Protein AF-A0A818MBK1-F1 (afdb_monomer_lite)

Structure (mmCIF, N/CA/C/O backbone):
data_AF-A0A818MBK1-F1
#
_entry.id   AF-A0A818MBK1-F1
#
loop_
_atom_site.group_PDB
_atom_site.id
_atom_site.type_symbol
_atom_site.label_atom_id
_atom_site.label_alt_id
_atom_site.label_comp_id
_atom_site.label_asym_id
_atom_site.label_entity_id
_atom_site.label_seq_id
_atom_site.pdbx_PDB_ins_code
_atom_site.Cartn_x
_atom_site.Cartn_y
_atom_site.Cartn_z
_atom_site.occupancy
_atom_site.B_iso_or_equiv
_atom_site.auth_seq_id
_atom_site.auth_comp_id
_atom_site.auth_asym_id
_atom_site.auth_atom_id
_atom_site.pdbx_PDB_model_num
ATOM 1 N N . ILE A 1 1 ? 19.602 4.354 -19.825 1.00 41.28 1 ILE A N 1
ATOM 2 C CA . ILE A 1 1 ? 19.756 3.502 -18.618 1.00 41.28 1 ILE A CA 1
ATOM 3 C C . ILE A 1 1 ? 18.720 3.977 -17.610 1.00 41.28 1 ILE A C 1
ATOM 5 O O . ILE A 1 1 ? 19.033 4.747 -16.714 1.00 41.28 1 ILE A O 1
ATOM 9 N N . ASP A 1 2 ? 17.459 3.601 -17.838 1.00 37.75 2 ASP A N 1
ATOM 10 C CA . ASP A 1 2 ? 16.312 3.976 -17.000 1.00 37.75 2 ASP A CA 1
ATOM 11 C C . ASP A 1 2 ? 16.252 3.100 -15.745 1.00 37.75 2 ASP A C 1
ATOM 13 O O . ASP A 1 2 ? 15.321 2.332 -15.515 1.00 37.75 2 ASP A O 1
ATOM 17 N N . THR A 1 3 ? 17.290 3.195 -14.916 1.00 46.16 3 THR A N 1
ATOM 18 C CA . THR A 1 3 ? 17.410 2.431 -13.665 1.00 46.16 3 THR A CA 1
ATOM 19 C C . THR A 1 3 ? 16.446 2.936 -12.575 1.00 46.16 3 THR A C 1
ATOM 21 O O . THR A 1 3 ? 16.376 2.356 -11.498 1.00 46.16 3 THR A O 1
ATOM 24 N N . ALA A 1 4 ? 15.661 3.985 -12.844 1.00 46.78 4 ALA A N 1
ATOM 25 C CA . ALA A 1 4 ? 14.683 4.541 -11.906 1.00 46.78 4 ALA A CA 1
ATOM 26 C C . ALA A 1 4 ? 13.276 3.911 -12.008 1.00 46.78 4 ALA A C 1
ATOM 28 O O . ALA A 1 4 ? 12.477 4.087 -11.095 1.00 46.78 4 ALA A O 1
ATOM 29 N N . MET A 1 5 ? 12.955 3.161 -13.073 1.00 45.88 5 MET A N 1
ATOM 30 C CA . MET A 1 5 ? 11.576 2.690 -13.319 1.00 45.88 5 MET A CA 1
ATOM 31 C C . MET A 1 5 ? 11.232 1.298 -12.766 1.00 45.88 5 MET A C 1
ATOM 33 O O . MET A 1 5 ? 10.100 0.858 -12.934 1.00 45.88 5 MET A O 1
ATOM 37 N N . ASN A 1 6 ? 12.155 0.588 -12.105 1.00 47.81 6 ASN A N 1
ATOM 38 C CA . ASN A 1 6 ? 11.899 -0.807 -11.701 1.00 47.81 6 ASN A CA 1
ATOM 39 C C . ASN A 1 6 ? 12.121 -1.124 -10.212 1.00 47.81 6 ASN A C 1
ATOM 41 O O . ASN A 1 6 ? 12.035 -2.284 -9.818 1.00 47.81 6 ASN A O 1
ATOM 45 N N . ILE A 1 7 ? 12.407 -0.118 -9.379 1.00 49.69 7 ILE A N 1
ATOM 46 C CA . ILE A 1 7 ? 12.579 -0.303 -7.925 1.00 49.69 7 ILE A CA 1
ATOM 47 C C . ILE A 1 7 ? 11.272 0.024 -7.184 1.00 49.69 7 ILE A C 1
ATOM 49 O O . ILE A 1 7 ? 10.886 -0.695 -6.264 1.00 49.69 7 ILE A O 1
ATOM 53 N N . SER A 1 8 ? 10.532 1.033 -7.651 1.00 57.22 8 SER A N 1
ATOM 54 C CA . SER A 1 8 ? 9.317 1.550 -7.006 1.00 57.22 8 SER A CA 1
ATOM 55 C C . SER A 1 8 ? 8.217 0.497 -6.835 1.00 57.22 8 SER A C 1
ATOM 57 O O . SER A 1 8 ? 7.547 0.467 -5.807 1.00 57.22 8 SER A O 1
ATOM 59 N N . ASN A 1 9 ? 8.055 -0.390 -7.823 1.00 63.22 9 ASN A N 1
ATOM 60 C CA . ASN A 1 9 ? 6.966 -1.374 -7.858 1.00 63.22 9 ASN A CA 1
ATOM 61 C C . ASN A 1 9 ? 7.131 -2.465 -6.792 1.00 63.22 9 ASN A C 1
ATOM 63 O O . ASN A 1 9 ? 6.149 -2.916 -6.205 1.00 63.22 9 ASN A O 1
ATOM 67 N N . LEU A 1 10 ? 8.373 -2.880 -6.530 1.00 66.69 10 LEU A N 1
ATOM 68 C CA . LEU A 1 10 ? 8.661 -3.893 -5.517 1.00 66.69 10 LEU A CA 1
ATOM 69 C C . LEU A 1 10 ? 8.636 -3.283 -4.110 1.00 66.69 10 LEU A C 1
ATOM 71 O O . LEU A 1 10 ? 8.146 -3.912 -3.179 1.00 66.69 10 LEU A O 1
ATOM 75 N N . GLU A 1 11 ? 9.102 -2.040 -3.970 1.00 78.12 11 GLU A N 1
ATOM 76 C CA . GLU A 1 11 ? 9.156 -1.332 -2.689 1.00 78.12 11 GLU A CA 1
ATOM 77 C C . GLU A 1 11 ? 7.761 -1.175 -2.066 1.00 78.12 11 GLU A C 1
ATOM 79 O O . GLU A 1 11 ? 7.572 -1.529 -0.905 1.00 78.12 11 GLU A O 1
ATOM 84 N N . VAL A 1 12 ? 6.752 -0.748 -2.837 1.00 79.88 12 VAL A N 1
ATOM 85 C CA . VAL A 1 12 ? 5.377 -0.606 -2.317 1.00 79.88 12 VAL A CA 1
ATOM 86 C C . VAL A 1 12 ? 4.760 -1.939 -1.893 1.00 79.88 12 VAL A C 1
ATOM 88 O O . VAL A 1 12 ? 4.053 -1.992 -0.889 1.00 79.88 12 VAL A O 1
ATOM 91 N N . CYS A 1 13 ? 5.072 -3.031 -2.599 1.00 79.88 13 CYS A N 1
ATOM 92 C CA . CYS A 1 13 ? 4.621 -4.373 -2.229 1.00 79.88 13 CYS A CA 1
ATOM 93 C C . CYS A 1 13 ? 5.261 -4.833 -0.913 1.00 79.88 13 CYS A C 1
ATOM 95 O O . CYS A 1 13 ? 4.558 -5.341 -0.040 1.00 79.88 13 CYS A O 1
ATOM 97 N N . CYS A 1 14 ? 6.565 -4.592 -0.735 1.00 82.69 14 CYS A N 1
ATOM 98 C CA . CYS A 1 14 ? 7.263 -4.877 0.519 1.00 82.69 14 CYS A CA 1
ATOM 99 C C . CYS A 1 14 ? 6.691 -4.057 1.681 1.00 82.69 14 CYS A C 1
ATOM 101 O O . CYS A 1 14 ? 6.429 -4.618 2.737 1.00 82.69 14 CYS A O 1
ATOM 103 N N . LEU A 1 15 ? 6.420 -2.762 1.484 1.00 87.06 15 LEU A N 1
ATOM 104 C CA . LEU A 1 15 ? 5.810 -1.911 2.512 1.00 87.06 15 LEU A CA 1
ATOM 105 C C . LEU A 1 15 ? 4.409 -2.404 2.910 1.00 87.06 15 LEU A C 1
ATOM 107 O O . LEU A 1 15 ? 4.066 -2.403 4.092 1.00 87.06 15 LEU A O 1
ATOM 111 N N . ALA A 1 16 ? 3.607 -2.864 1.944 1.00 84.62 16 ALA A N 1
ATOM 112 C CA . ALA A 1 16 ? 2.294 -3.450 2.210 1.00 84.62 16 ALA A CA 1
ATOM 113 C C . ALA A 1 16 ? 2.387 -4.788 2.957 1.00 84.62 16 ALA A C 1
ATOM 115 O O . ALA A 1 16 ? 1.570 -5.072 3.840 1.00 84.62 16 ALA A O 1
ATOM 116 N N . TYR A 1 17 ? 3.393 -5.597 2.627 1.00 83.19 17 TYR A N 1
ATOM 117 C CA . TYR A 1 17 ? 3.655 -6.860 3.303 1.00 83.19 17 TYR A CA 1
ATOM 118 C C . TYR A 1 17 ? 4.138 -6.655 4.748 1.00 83.19 17 TYR A C 1
ATOM 120 O O . TYR A 1 17 ? 3.574 -7.237 5.673 1.00 83.19 17 TYR A O 1
ATOM 128 N N . ASP A 1 18 ? 5.089 -5.741 4.953 1.00 86.25 18 ASP A N 1
ATOM 129 C CA . ASP A 1 18 ? 5.635 -5.361 6.265 1.00 86.25 18 ASP A CA 1
ATOM 130 C C . ASP A 1 18 ? 4.678 -4.495 7.100 1.00 86.25 18 ASP A C 1
ATOM 132 O O . ASP A 1 18 ? 5.001 -4.111 8.225 1.00 86.25 18 ASP A O 1
ATOM 136 N N . LYS A 1 19 ? 3.485 -4.188 6.573 1.00 86.25 19 LYS A N 1
ATOM 137 C CA . LYS A 1 19 ? 2.458 -3.364 7.234 1.00 86.25 19 LYS A CA 1
ATOM 138 C C . LYS A 1 19 ? 2.945 -1.951 7.572 1.00 86.25 19 LYS A C 1
ATOM 140 O O . LYS A 1 19 ? 2.476 -1.329 8.523 1.00 86.25 19 LYS A O 1
ATOM 145 N N . GLN A 1 20 ? 3.868 -1.429 6.772 1.00 87.38 20 GLN A N 1
ATOM 146 C CA . GLN A 1 20 ? 4.450 -0.095 6.898 1.00 87.38 20 GLN A CA 1
ATOM 147 C C . GLN A 1 20 ? 3.471 0.961 6.360 1.00 87.38 20 GLN A C 1
ATOM 149 O O . GLN A 1 20 ? 3.712 1.574 5.320 1.00 87.38 20 GLN A O 1
ATOM 154 N N . PHE A 1 21 ? 2.344 1.155 7.053 1.00 86.38 21 PHE A N 1
ATOM 155 C CA . PHE A 1 21 ? 1.253 2.036 6.620 1.00 86.38 21 PHE A CA 1
ATOM 156 C C . PHE A 1 21 ? 1.722 3.468 6.339 1.00 86.38 21 PHE A C 1
ATOM 158 O O . PHE A 1 21 ? 1.418 4.002 5.278 1.00 86.38 21 PHE A O 1
ATOM 165 N N . ASP A 1 22 ? 2.506 4.068 7.238 1.00 89.75 22 ASP A N 1
ATOM 166 C CA . ASP A 1 22 ? 2.945 5.462 7.098 1.00 89.75 22 ASP A CA 1
ATOM 167 C C . ASP A 1 22 ? 3.843 5.674 5.874 1.00 89.75 22 ASP A C 1
ATOM 169 O O . ASP A 1 22 ? 3.642 6.609 5.097 1.00 89.75 22 ASP A O 1
ATOM 173 N N . GLN A 1 23 ? 4.811 4.776 5.661 1.00 87.69 23 GLN A N 1
ATOM 174 C CA . GLN A 1 23 ? 5.711 4.847 4.508 1.00 87.69 23 GLN A CA 1
ATOM 175 C C . GLN A 1 23 ? 4.971 4.562 3.202 1.00 87.69 23 GLN A C 1
ATOM 177 O O . GLN A 1 23 ? 5.171 5.263 2.211 1.00 87.69 23 GLN A O 1
ATOM 182 N N . LEU A 1 24 ? 4.090 3.558 3.207 1.00 86.62 24 LEU A N 1
ATOM 183 C CA . LEU A 1 24 ? 3.260 3.217 2.060 1.00 86.62 24 LEU A CA 1
ATOM 184 C C . LEU A 1 24 ? 2.367 4.398 1.671 1.00 86.62 24 LEU A C 1
ATOM 186 O O . LEU A 1 24 ? 2.325 4.779 0.506 1.00 86.62 24 LEU A O 1
ATOM 190 N N . LYS A 1 25 ? 1.704 5.009 2.654 1.00 86.88 25 LYS A N 1
ATOM 191 C CA . LYS A 1 25 ? 0.866 6.189 2.473 1.00 86.88 25 LYS A CA 1
ATOM 192 C C . LYS A 1 25 ? 1.658 7.344 1.869 1.00 86.88 25 LYS A C 1
ATOM 194 O O . LYS A 1 25 ? 1.252 7.860 0.836 1.00 86.88 25 LYS A O 1
ATOM 199 N N . ALA A 1 26 ? 2.808 7.695 2.443 1.00 88.50 26 ALA A N 1
ATOM 200 C CA . ALA A 1 26 ? 3.656 8.761 1.909 1.00 88.50 26 ALA A CA 1
ATOM 201 C C . ALA A 1 26 ? 4.089 8.482 0.458 1.00 88.50 26 ALA A C 1
ATOM 203 O O . ALA A 1 26 ? 4.122 9.389 -0.373 1.00 88.50 26 ALA A O 1
ATOM 204 N N . LYS A 1 27 ? 4.382 7.217 0.130 1.00 84.81 27 LYS A N 1
ATOM 205 C CA . LYS A 1 27 ? 4.753 6.801 -1.227 1.00 84.81 27 LYS A CA 1
ATOM 206 C C . LYS A 1 27 ? 3.581 6.902 -2.204 1.00 84.81 27 LYS A C 1
ATOM 208 O O . LYS A 1 27 ? 3.776 7.373 -3.317 1.00 84.81 27 LYS A O 1
ATOM 213 N N . ILE A 1 28 ? 2.382 6.497 -1.788 1.00 82.00 28 ILE A N 1
ATOM 214 C CA . ILE A 1 28 ? 1.154 6.590 -2.589 1.00 82.00 28 ILE A CA 1
ATOM 215 C C . ILE A 1 28 ? 0.744 8.048 -2.790 1.00 82.00 28 ILE A C 1
ATOM 217 O O . ILE A 1 28 ? 0.317 8.412 -3.878 1.00 82.00 28 ILE A O 1
ATOM 221 N N . GLU A 1 29 ? 0.892 8.896 -1.773 1.00 83.56 29 GLU A N 1
ATOM 222 C CA . GLU A 1 29 ? 0.635 10.334 -1.884 1.00 83.56 29 GLU A CA 1
ATOM 223 C C . GLU A 1 29 ? 1.632 11.015 -2.831 1.00 83.56 29 GLU A C 1
ATOM 225 O O . GLU A 1 29 ? 1.239 11.889 -3.605 1.00 83.56 29 GLU A O 1
ATOM 230 N N . ALA A 1 30 ? 2.899 10.588 -2.815 1.00 84.44 30 ALA A N 1
ATOM 231 C CA . ALA A 1 30 ? 3.925 11.074 -3.735 1.00 84.44 30 ALA A CA 1
ATOM 232 C C . ALA A 1 30 ? 3.726 10.566 -5.174 1.00 84.44 30 ALA A C 1
ATOM 234 O O . ALA A 1 30 ? 3.873 11.338 -6.121 1.00 84.44 30 ALA A O 1
ATOM 235 N N . ASP A 1 31 ? 3.387 9.286 -5.345 1.00 79.62 31 ASP A N 1
ATOM 236 C CA . ASP A 1 31 ? 3.104 8.670 -6.642 1.00 79.62 31 ASP A CA 1
ATOM 237 C C . ASP A 1 31 ? 1.866 7.757 -6.584 1.00 79.62 31 ASP A C 1
ATOM 239 O O . ASP A 1 31 ? 1.966 6.556 -6.339 1.00 79.62 31 ASP A O 1
ATOM 243 N N . PRO A 1 32 ? 0.681 8.288 -6.901 1.00 76.94 32 PRO A N 1
ATOM 244 C CA . PRO A 1 32 ? -0.567 7.530 -6.883 1.00 76.94 32 PRO A CA 1
ATOM 245 C C . PRO A 1 32 ? -0.642 6.424 -7.942 1.00 76.94 32 PRO A C 1
ATOM 247 O O . PRO A 1 32 ? -1.515 5.564 -7.854 1.00 76.94 32 PRO A O 1
ATOM 250 N N . GLN A 1 33 ? 0.239 6.407 -8.952 1.00 73.88 33 GLN A N 1
ATOM 251 C CA . GLN A 1 33 ? 0.248 5.333 -9.952 1.00 73.88 33 GLN A CA 1
ATOM 252 C C . GLN A 1 33 ? 0.856 4.039 -9.399 1.00 73.88 33 GLN A C 1
ATOM 254 O O . GLN A 1 33 ? 0.604 2.967 -9.956 1.00 73.88 33 GLN A O 1
ATOM 259 N N . CYS A 1 34 ? 1.581 4.097 -8.276 1.00 76.25 34 CYS A N 1
ATOM 260 C CA . CYS A 1 34 ? 2.203 2.917 -7.680 1.00 76.25 34 CYS A CA 1
ATOM 261 C C . CYS A 1 34 ? 1.179 1.865 -7.212 1.00 76.25 34 CYS A C 1
ATOM 263 O O . CYS A 1 34 ? 1.488 0.678 -7.197 1.00 76.25 34 CYS A O 1
ATOM 265 N N . VAL A 1 35 ? -0.074 2.250 -6.931 1.00 75.50 35 VAL A N 1
ATOM 266 C CA . VAL A 1 35 ? -1.136 1.298 -6.541 1.00 75.50 35 VAL A CA 1
ATOM 267 C C . VAL A 1 35 ? -1.571 0.372 -7.681 1.00 75.50 35 VAL A C 1
ATOM 269 O O . VAL A 1 35 ? -2.048 -0.736 -7.437 1.00 75.50 35 VAL A O 1
ATOM 272 N N . LYS A 1 36 ? -1.378 0.802 -8.935 1.00 72.69 36 LYS A N 1
ATOM 273 C CA . LYS A 1 36 ? -1.603 -0.012 -10.140 1.00 72.69 36 LYS A CA 1
ATOM 274 C C . LYS A 1 36 ? -0.382 -0.831 -10.532 1.00 72.69 36 LYS A C 1
ATOM 276 O O . LYS A 1 36 ? -0.485 -1.659 -11.441 1.00 72.69 36 LYS A O 1
ATOM 281 N N . ALA A 1 37 ? 0.770 -0.562 -9.921 1.00 73.69 37 ALA A N 1
ATOM 282 C CA . ALA A 1 37 ? 1.985 -1.273 -10.247 1.00 73.69 37 ALA A CA 1
ATOM 283 C C . ALA A 1 37 ? 1.768 -2.765 -10.009 1.00 73.69 37 ALA A C 1
ATOM 285 O O . ALA A 1 37 ? 1.245 -3.179 -8.972 1.00 73.69 37 ALA A O 1
ATOM 286 N N . LYS A 1 38 ? 2.161 -3.554 -11.002 1.00 73.94 38 LYS A N 1
ATOM 287 C CA . LYS A 1 38 ? 2.185 -5.005 -10.917 1.00 73.94 38 LYS A CA 1
ATOM 288 C C . LYS A 1 38 ? 3.624 -5.440 -10.679 1.00 73.94 38 LYS A C 1
ATOM 290 O O . LYS A 1 38 ? 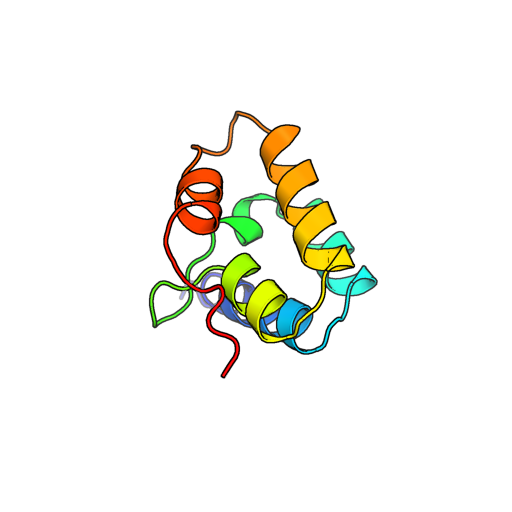4.547 -4.883 -11.279 1.00 73.94 38 LYS A O 1
ATOM 295 N N . ASP A 1 39 ? 3.812 -6.409 -9.799 1.00 74.44 39 ASP A N 1
ATOM 296 C CA . ASP A 1 39 ? 5.085 -7.092 -9.639 1.00 74.44 39 ASP A CA 1
ATOM 297 C C . ASP A 1 39 ? 5.340 -8.057 -10.814 1.00 74.44 39 ASP A C 1
ATOM 299 O O . ASP A 1 39 ? 4.616 -8.082 -11.814 1.00 74.44 39 ASP A O 1
ATOM 303 N N . ARG A 1 40 ? 6.397 -8.864 -10.693 1.00 73.94 40 ARG A N 1
ATOM 304 C CA . ARG A 1 40 ? 6.792 -9.848 -11.712 1.00 73.94 40 ARG A CA 1
ATOM 305 C C . ARG A 1 40 ? 5.759 -10.958 -11.928 1.00 73.94 40 ARG A C 1
ATOM 307 O O . ARG A 1 40 ? 5.706 -11.506 -13.024 1.00 73.94 40 ARG A O 1
ATOM 314 N N . ASP A 1 41 ? 4.942 -11.243 -10.922 1.00 71.88 41 ASP A N 1
ATOM 315 C CA . ASP A 1 41 ? 3.853 -12.220 -10.949 1.00 71.88 41 ASP A CA 1
ATOM 316 C C . ASP A 1 41 ? 2.522 -11.580 -11.387 1.00 71.88 41 ASP A C 1
ATOM 318 O O . ASP A 1 41 ? 1.474 -12.227 -11.369 1.00 71.88 41 ASP A O 1
ATOM 322 N N . GLY A 1 42 ? 2.530 -10.299 -11.772 1.00 73.50 42 GLY A N 1
ATOM 323 C CA . GLY A 1 42 ? 1.321 -9.568 -12.136 1.00 73.50 42 GLY A CA 1
ATOM 324 C C . GLY A 1 42 ? 0.493 -9.110 -10.931 1.00 73.50 42 GLY A C 1
ATOM 325 O O . GLY A 1 42 ? -0.634 -8.643 -11.120 1.00 73.50 42 GLY A O 1
ATOM 326 N N . ARG A 1 43 ? 1.022 -9.232 -9.706 1.00 75.44 43 ARG A N 1
ATOM 327 C CA . ARG A 1 43 ? 0.313 -8.904 -8.463 1.00 75.44 43 ARG A CA 1
ATOM 328 C C . ARG A 1 43 ? 0.489 -7.439 -8.111 1.00 75.44 43 ARG A C 1
ATOM 330 O O . ARG A 1 43 ? 1.569 -6.879 -8.238 1.00 75.44 43 ARG A O 1
ATOM 337 N N . THR A 1 44 ? -0.576 -6.817 -7.638 1.00 78.81 44 THR A N 1
ATOM 338 C CA . THR A 1 44 ? -0.564 -5.419 -7.187 1.00 78.81 44 THR A CA 1
ATOM 339 C C . THR A 1 44 ? -0.261 -5.305 -5.698 1.00 78.81 44 THR A C 1
ATOM 341 O O . THR A 1 44 ? -0.398 -6.274 -4.951 1.00 78.81 44 THR A O 1
ATOM 344 N N . VAL A 1 45 ? 0.061 -4.096 -5.232 1.00 81.69 45 VAL A N 1
ATOM 345 C CA . VAL A 1 45 ? 0.246 -3.801 -3.799 1.00 81.69 45 VAL A CA 1
ATOM 346 C C . VAL A 1 45 ? -0.946 -4.243 -2.937 1.00 81.69 45 VAL A C 1
ATOM 348 O O . VAL A 1 45 ? -0.768 -4.684 -1.803 1.00 81.69 45 VAL A O 1
ATOM 351 N N . LEU A 1 46 ? -2.160 -4.213 -3.499 1.00 79.12 46 LEU A N 1
ATOM 352 C CA . LEU A 1 46 ? -3.370 -4.683 -2.828 1.00 79.12 46 LEU A CA 1
ATOM 353 C C . LEU A 1 46 ? -3.335 -6.195 -2.549 1.00 79.12 46 LEU A C 1
ATOM 355 O O . LEU A 1 46 ? -3.762 -6.617 -1.479 1.00 79.12 46 LEU A O 1
ATOM 359 N N . HIS A 1 47 ? -2.777 -7.009 -3.455 1.00 77.75 47 HIS A N 1
ATOM 360 C CA . HIS A 1 47 ? -2.615 -8.450 -3.218 1.00 77.75 47 HIS A CA 1
ATOM 361 C C . HIS A 1 47 ? -1.708 -8.710 -2.014 1.00 77.75 47 HIS A C 1
ATOM 363 O O . HIS A 1 47 ? -2.033 -9.526 -1.153 1.00 77.75 47 HIS A O 1
ATOM 369 N N . TRP A 1 48 ? -0.590 -7.987 -1.935 1.00 82.75 48 TRP A N 1
ATOM 370 C CA . TRP A 1 48 ? 0.364 -8.107 -0.837 1.00 82.75 48 TRP A CA 1
ATOM 371 C C . TRP A 1 48 ? -0.223 -7.615 0.491 1.00 82.75 48 TRP A C 1
ATOM 373 O O . TRP A 1 48 ? -0.054 -8.282 1.509 1.00 82.75 48 TRP A O 1
ATOM 383 N N . ALA A 1 49 ? -0.985 -6.516 0.478 1.00 83.06 49 ALA A N 1
ATOM 384 C CA . ALA A 1 49 ? -1.693 -6.007 1.654 1.00 83.06 49 ALA A CA 1
ATOM 385 C C . ALA A 1 49 ? -2.755 -6.992 2.180 1.00 83.06 49 ALA A C 1
ATOM 387 O O . ALA A 1 49 ? -2.871 -7.205 3.389 1.00 83.06 49 ALA A O 1
ATOM 388 N N . CYS A 1 50 ? -3.512 -7.630 1.280 1.00 80.25 50 CYS A N 1
ATOM 389 C CA . CYS A 1 50 ? -4.457 -8.686 1.642 1.00 80.25 50 CYS A CA 1
ATOM 390 C C . CYS A 1 50 ? -3.727 -9.910 2.208 1.00 80.25 50 CYS A C 1
ATOM 392 O O . CYS A 1 50 ? -4.129 -10.433 3.246 1.00 80.25 50 CYS A O 1
ATOM 394 N N . SER A 1 51 ? -2.623 -10.322 1.574 1.00 79.44 51 SER A N 1
ATOM 395 C CA . SER A 1 51 ? -1.816 -11.466 2.011 1.00 79.44 51 SER A CA 1
ATOM 396 C C . SER A 1 51 ? -1.154 -11.244 3.371 1.00 79.44 51 SER A C 1
ATOM 398 O O . SER A 1 51 ? -1.002 -12.198 4.128 1.00 79.44 51 SER A O 1
ATOM 400 N N . SER A 1 52 ? -0.767 -10.011 3.709 1.00 82.38 52 SER A N 1
ATOM 401 C CA . SER A 1 52 ? -0.220 -9.689 5.031 1.00 82.38 52 SER A CA 1
ATOM 402 C C . SER A 1 52 ? -1.303 -9.555 6.107 1.00 82.38 52 SER A C 1
ATOM 404 O O . SER A 1 52 ? -1.000 -9.508 7.305 1.00 82.38 52 SER A O 1
ATOM 406 N N . GLY A 1 53 ? -2.579 -9.496 5.712 1.00 80.38 53 GLY A N 1
ATOM 407 C CA . GLY A 1 53 ? -3.702 -9.22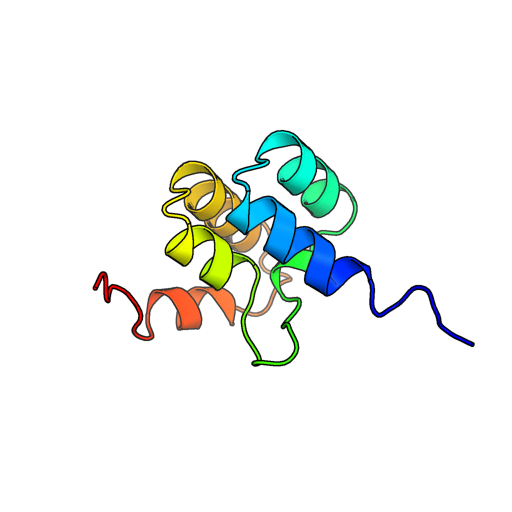5 6.605 1.00 80.38 53 GLY A CA 1
ATOM 408 C C . GLY A 1 53 ? -3.736 -7.775 7.100 1.00 80.38 53 GLY A C 1
ATOM 409 O O . GLY A 1 53 ? -4.287 -7.504 8.169 1.00 80.38 53 GLY A O 1
ATOM 410 N N . ALA A 1 54 ? -3.125 -6.840 6.368 1.00 81.94 54 ALA A N 1
ATOM 411 C CA . ALA A 1 54 ? -3.095 -5.420 6.708 1.00 81.94 54 ALA A CA 1
ATOM 412 C C . ALA A 1 54 ? -4.388 -4.715 6.269 1.00 81.94 54 ALA A C 1
ATOM 414 O O . ALA A 1 54 ? -4.417 -3.985 5.278 1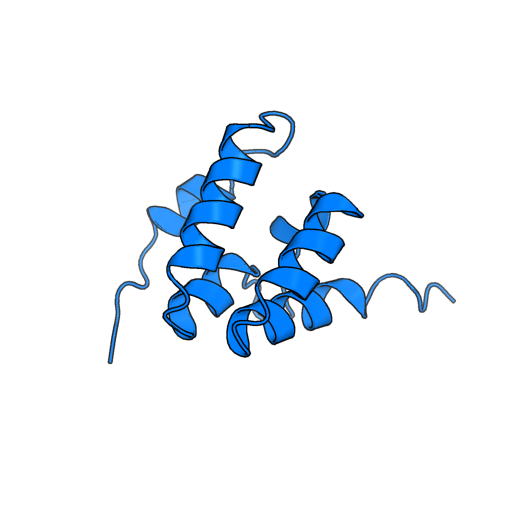.00 81.94 54 ALA A O 1
ATOM 415 N N . LYS A 1 55 ? -5.474 -4.929 7.022 1.00 83.25 55 LYS A N 1
ATOM 416 C CA . LYS A 1 55 ? -6.803 -4.364 6.718 1.00 83.25 55 LYS A CA 1
ATOM 417 C C . LYS A 1 55 ? -6.795 -2.839 6.566 1.00 83.25 55 LYS A C 1
ATOM 419 O O . LYS A 1 55 ? -7.458 -2.331 5.670 1.00 83.25 55 LYS A O 1
ATOM 424 N N . ASP A 1 56 ? -6.011 -2.132 7.378 1.00 86.88 56 ASP A N 1
ATOM 425 C CA . ASP A 1 56 ? -5.918 -0.666 7.328 1.00 86.88 56 ASP A CA 1
ATOM 426 C C . ASP A 1 56 ? -5.315 -0.174 6.004 1.00 86.88 56 ASP A C 1
ATOM 428 O O . ASP A 1 56 ? -5.814 0.770 5.392 1.00 86.88 56 ASP A O 1
ATOM 432 N N . ILE A 1 57 ? -4.284 -0.871 5.512 1.00 85.56 57 ILE A N 1
ATOM 433 C CA . ILE A 1 57 ? -3.671 -0.600 4.207 1.00 85.56 57 ILE A CA 1
ATOM 434 C C . ILE A 1 57 ? -4.665 -0.895 3.082 1.00 85.56 57 ILE A C 1
ATOM 436 O O . ILE A 1 57 ? -4.802 -0.091 2.164 1.00 85.56 57 ILE A O 1
ATOM 440 N N . VAL A 1 58 ? -5.371 -2.027 3.155 1.00 82.75 58 VAL A N 1
ATOM 441 C CA . VAL A 1 58 ? -6.384 -2.407 2.159 1.00 82.75 58 VAL A CA 1
ATOM 442 C C . VAL A 1 58 ? -7.481 -1.347 2.076 1.00 82.75 58 VAL A C 1
ATOM 444 O O . VAL A 1 58 ? -7.805 -0.895 0.980 1.00 82.75 58 VAL A O 1
ATOM 447 N N . GLN A 1 59 ? -8.012 -0.902 3.217 1.00 83.44 59 GLN A N 1
ATOM 448 C CA . GLN A 1 59 ? -9.052 0.125 3.252 1.00 83.44 59 GLN A CA 1
ATOM 449 C C . GLN A 1 59 ? -8.555 1.453 2.671 1.00 83.44 59 GLN A C 1
ATOM 451 O O . GLN A 1 59 ? -9.248 2.062 1.861 1.00 83.44 59 GLN A O 1
ATOM 456 N N . TYR A 1 60 ? -7.335 1.867 3.020 1.00 85.50 60 TYR A N 1
ATOM 457 C CA . TYR A 1 60 ? -6.732 3.079 2.471 1.00 85.50 60 TYR A CA 1
ATOM 458 C C . TYR A 1 60 ? -6.527 2.994 0.953 1.00 85.50 60 TYR A C 1
ATOM 460 O O . TYR A 1 60 ? -6.876 3.926 0.233 1.00 85.50 60 TYR A O 1
ATOM 468 N N . LEU A 1 61 ? -6.015 1.870 0.443 1.00 79.50 61 LEU A N 1
ATOM 469 C CA . LEU A 1 61 ? -5.826 1.653 -0.994 1.00 79.50 61 LEU A CA 1
ATOM 470 C C . LEU A 1 61 ? -7.152 1.706 -1.765 1.00 79.50 61 LEU A C 1
ATOM 472 O O . LEU A 1 61 ? -7.209 2.294 -2.848 1.00 79.50 61 LEU A O 1
ATOM 476 N N . LEU A 1 62 ? -8.215 1.121 -1.204 1.00 78.81 62 LEU A N 1
ATOM 477 C CA . LEU A 1 62 ? -9.559 1.174 -1.780 1.00 78.81 62 LEU A CA 1
ATOM 478 C C . LEU A 1 62 ? -10.104 2.605 -1.802 1.00 78.81 62 LEU A C 1
ATOM 480 O O . LEU 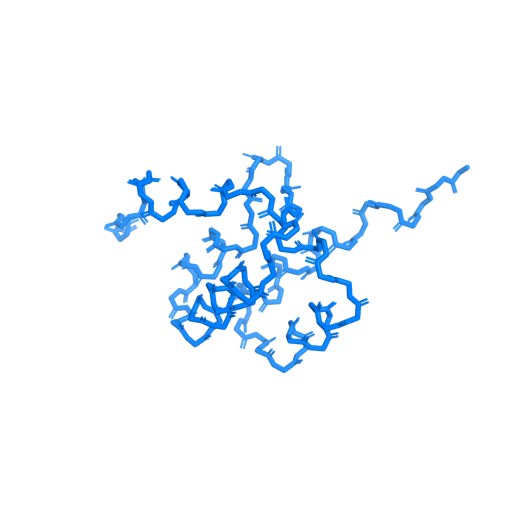A 1 62 ? -10.625 3.040 -2.829 1.00 78.81 62 LEU A O 1
ATOM 484 N N . ASP A 1 63 ? -9.938 3.355 -0.712 1.00 82.19 63 ASP A N 1
ATOM 485 C CA . ASP A 1 63 ? -10.370 4.751 -0.637 1.00 82.19 63 ASP A CA 1
ATOM 486 C C . ASP A 1 63 ? -9.612 5.628 -1.641 1.00 82.19 63 ASP A C 1
ATOM 488 O O . ASP A 1 63 ? -10.234 6.402 -2.367 1.00 82.19 63 ASP A O 1
ATOM 492 N N . VAL A 1 64 ? -8.291 5.465 -1.769 1.00 77.75 64 VAL A N 1
ATOM 493 C CA . VAL A 1 64 ? -7.483 6.196 -2.760 1.00 77.75 64 VAL A CA 1
ATOM 494 C C . VAL A 1 64 ? -7.967 5.911 -4.182 1.00 77.75 64 VAL A C 1
ATOM 496 O O . VAL A 1 64 ? -8.114 6.843 -4.974 1.00 77.75 64 VAL A O 1
ATOM 499 N N . CYS A 1 65 ? -8.263 4.649 -4.504 1.00 68.50 65 CYS A N 1
ATOM 500 C CA . CYS A 1 65 ? -8.767 4.270 -5.823 1.00 68.50 65 CYS A CA 1
ATOM 501 C C . CYS A 1 65 ? -10.166 4.845 -6.095 1.00 68.50 65 CYS A C 1
ATOM 503 O O . CYS A 1 65 ? -10.462 5.272 -7.207 1.00 68.50 65 CYS A O 1
ATOM 505 N N . ARG A 1 66 ? -11.016 4.910 -5.066 1.00 67.19 66 ARG A N 1
ATOM 506 C CA . ARG A 1 66 ? -12.381 5.440 -5.163 1.00 67.19 66 ARG A CA 1
ATOM 507 C C . ARG A 1 66 ? -12.419 6.962 -5.302 1.00 67.19 66 ARG A C 1
ATOM 509 O O . ARG A 1 66 ? -13.276 7.493 -6.002 1.00 67.19 66 ARG A O 1
ATOM 516 N N . VAL A 1 67 ? -11.496 7.663 -4.644 1.00 63.81 67 VAL A N 1
ATOM 517 C CA . VAL A 1 67 ? -11.368 9.129 -4.706 1.00 63.81 67 VAL A CA 1
ATOM 518 C C . VAL A 1 67 ? -10.764 9.586 -6.041 1.00 63.81 67 VAL A C 1
ATOM 520 O O . VAL A 1 67 ? -10.994 10.720 -6.462 1.00 63.81 67 VAL A O 1
ATOM 523 N N . ARG A 1 68 ? -10.032 8.711 -6.742 1.00 61.03 68 ARG A N 1
ATOM 524 C CA . ARG A 1 68 ? -9.344 9.014 -8.004 1.00 61.03 68 ARG A CA 1
ATOM 525 C C . ARG A 1 68 ? -9.884 8.193 -9.184 1.00 61.03 68 ARG A C 1
ATOM 527 O O . ARG A 1 68 ? -9.289 7.184 -9.557 1.00 61.03 68 ARG A O 1
ATOM 534 N N . PRO A 1 69 ? -10.974 8.645 -9.838 1.00 57.03 69 PRO A N 1
ATOM 535 C CA . PRO A 1 69 ? -11.558 7.953 -10.989 1.00 57.03 69 PRO A CA 1
ATOM 536 C C . PRO A 1 69 ? -10.692 8.022 -12.262 1.00 57.03 69 PRO A C 1
ATOM 538 O O . PRO A 1 69 ? -11.031 7.398 -13.263 1.00 57.03 69 PRO A O 1
ATOM 541 N N . ASP A 1 70 ? -9.568 8.756 -12.254 1.00 62.00 70 ASP A N 1
ATOM 542 C CA . ASP A 1 70 ? -8.557 8.723 -13.325 1.00 62.00 70 ASP A CA 1
ATOM 543 C C . ASP A 1 70 ? -7.775 7.397 -13.360 1.00 62.00 70 ASP A C 1
ATOM 545 O O . ASP A 1 70 ? -6.982 7.122 -14.267 1.00 62.00 70 ASP A O 1
ATOM 549 N N . ILE A 1 71 ? -7.999 6.552 -12.358 1.00 56.09 71 ILE A N 1
ATOM 550 C CA . ILE A 1 71 ? -7.426 5.229 -12.228 1.00 56.09 71 ILE A CA 1
ATOM 551 C C . ILE A 1 71 ? -8.452 4.232 -12.783 1.00 56.09 71 ILE A C 1
ATOM 553 O O . ILE A 1 71 ? -9.450 3.991 -12.113 1.00 56.09 71 ILE A O 1
ATOM 557 N N . PRO A 1 72 ? -8.264 3.663 -14.002 1.00 55.44 72 PRO A N 1
ATOM 558 C CA . PRO A 1 72 ? -9.163 2.634 -14.508 1.00 55.44 72 PRO A CA 1
ATOM 559 C C . PRO A 1 72 ? -9.306 1.525 -13.473 1.00 55.44 72 PRO A C 1
ATOM 561 O O . PRO A 1 72 ? -8.317 1.079 -12.889 1.00 55.44 72 PRO A O 1
ATOM 564 N N . ASP A 1 73 ? -10.558 1.125 -13.289 1.00 56.06 73 ASP A N 1
ATOM 565 C CA . ASP A 1 73 ? -11.149 0.330 -12.210 1.00 56.06 73 ASP A CA 1
ATOM 566 C C . ASP A 1 73 ? -10.661 -1.136 -12.147 1.00 56.06 73 ASP A C 1
ATOM 568 O O . ASP A 1 73 ? -11.373 -2.058 -11.756 1.00 56.06 73 ASP A O 1
ATOM 572 N N . GLU A 1 74 ? -9.424 -1.385 -12.575 1.00 55.28 74 GLU A N 1
ATOM 573 C CA . GLU A 1 74 ? -8.772 -2.688 -12.521 1.00 55.28 74 GLU A CA 1
ATOM 574 C C . GLU A 1 74 ? -8.660 -3.178 -11.077 1.00 55.28 74 GLU A C 1
ATOM 576 O O . GLU A 1 74 ? -8.731 -4.384 -10.893 1.00 55.28 74 GLU A O 1
ATOM 581 N N . VAL A 1 75 ? -8.558 -2.270 -10.086 1.00 58.38 75 VAL A N 1
ATOM 582 C CA . VAL A 1 75 ? -8.501 -2.560 -8.635 1.00 58.38 75 VAL A CA 1
ATOM 583 C C . VAL A 1 75 ? -9.796 -3.195 -8.115 1.00 58.38 75 VAL A C 1
ATOM 585 O O . VAL A 1 75 ? -9.754 -4.163 -7.354 1.00 58.38 75 VAL A O 1
ATOM 588 N N . SER A 1 76 ? -10.941 -2.710 -8.589 1.00 53.75 76 SER A N 1
ATOM 589 C CA . SER A 1 76 ? -12.268 -3.210 -8.217 1.00 53.75 76 SER A CA 1
ATOM 590 C C . SER A 1 76 ? -12.491 -4.642 -8.707 1.00 53.75 76 SER A C 1
ATOM 592 O O . SER A 1 76 ? -13.010 -5.485 -7.974 1.00 53.75 76 SER A O 1
ATOM 594 N N . LYS A 1 77 ? -11.958 -4.978 -9.890 1.00 54.69 77 LYS A N 1
ATOM 595 C CA . LYS A 1 77 ? -11.945 -6.362 -10.396 1.00 54.69 77 LYS A CA 1
ATOM 596 C C . LYS A 1 77 ? -11.054 -7.292 -9.566 1.00 54.69 77 LYS A C 1
ATOM 598 O O . LYS A 1 77 ? -11.297 -8.494 -9.548 1.00 54.69 77 LYS A O 1
ATOM 603 N N . ILE A 1 78 ? -10.031 -6.767 -8.886 1.00 56.94 78 ILE A N 1
ATOM 604 C CA . ILE A 1 78 ? -9.130 -7.561 -8.029 1.00 56.94 78 ILE A CA 1
ATOM 605 C C . ILE A 1 78 ? -9.810 -7.919 -6.708 1.00 56.94 78 ILE A C 1
ATOM 607 O O . ILE A 1 78 ? -9.643 -9.036 -6.230 1.00 56.94 78 ILE A O 1
ATOM 611 N N . SER A 1 79 ? -10.598 -7.002 -6.126 1.00 52.78 79 SER A N 1
ATOM 612 C CA . SER A 1 79 ? -11.413 -7.329 -4.946 1.00 52.78 79 SER A CA 1
ATOM 613 C C . SER A 1 79 ? -12.516 -8.342 -5.258 1.00 52.78 79 SER A C 1
ATOM 615 O O . SER A 1 79 ? -12.893 -9.115 -4.381 1.00 52.78 79 SER A O 1
ATOM 617 N N . GLU A 1 80 ? -13.008 -8.365 -6.501 1.00 47.56 80 GLU A N 1
ATOM 618 C CA . GLU A 1 80 ? -14.050 -9.299 -6.942 1.00 47.56 80 GLU A CA 1
ATOM 619 C C . GLU A 1 80 ? -13.490 -10.668 -7.383 1.00 47.56 80 GLU A C 1
ATOM 621 O O . GLU A 1 80 ? -14.153 -11.687 -7.188 1.00 47.56 80 GLU A O 1
ATOM 626 N N . ASN A 1 81 ? -12.247 -10.739 -7.881 1.00 42.34 81 ASN A N 1
ATOM 627 C CA . ASN A 1 81 ? -11.583 -11.996 -8.244 1.00 42.34 81 ASN A CA 1
ATOM 628 C C . ASN A 1 81 ? -10.640 -12.520 -7.142 1.00 42.34 81 ASN A C 1
ATOM 630 O O . ASN A 1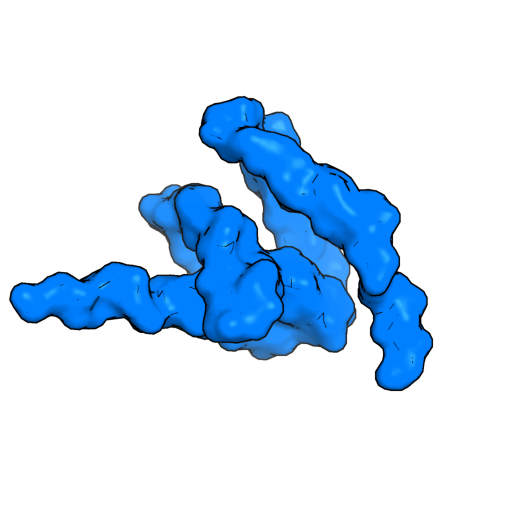 81 ? -9.422 -12.397 -7.200 1.00 42.34 81 ASN A O 1
ATOM 634 N N . HIS A 1 82 ? -11.239 -13.254 -6.205 1.00 44.97 82 HIS A N 1
ATOM 635 C CA . HIS A 1 82 ? -10.764 -14.596 -5.843 1.00 44.97 82 HIS A CA 1
ATOM 636 C C . HIS A 1 82 ? -9.375 -14.754 -5.178 1.00 44.97 82 HIS A C 1
ATOM 638 O O . HIS A 1 82 ? -8.574 -15.557 -5.642 1.00 44.97 82 HIS A O 1
ATOM 644 N N . PHE A 1 83 ? -9.105 -14.121 -4.027 1.00 45.88 83 PHE A N 1
ATOM 645 C CA . PHE A 1 83 ? -8.109 -14.671 -3.080 1.00 45.88 83 PHE A CA 1
ATOM 646 C C . PHE A 1 83 ? -8.402 -14.311 -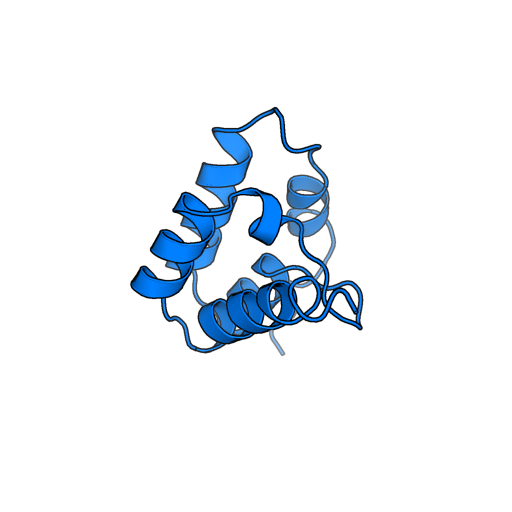1.609 1.00 45.88 83 PHE A C 1
ATOM 648 O O . PHE A 1 83 ? -7.555 -13.818 -0.874 1.00 45.88 83 PHE A O 1
ATOM 655 N N . TYR A 1 84 ? -9.624 -14.607 -1.153 1.00 44.41 84 TYR A N 1
ATOM 656 C CA . TYR A 1 84 ? -9.933 -14.826 0.273 1.00 44.41 84 TYR A CA 1
ATOM 657 C C . TYR A 1 84 ? -9.645 -16.290 0.683 1.00 44.41 84 TYR A C 1
ATOM 659 O O . TYR A 1 84 ? -10.383 -16.895 1.452 1.00 44.41 84 TYR A O 1
ATOM 667 N N . VAL A 1 85 ? -8.580 -16.886 0.145 1.00 41.59 85 VAL A N 1
ATOM 668 C CA . VAL A 1 85 ? -7.956 -18.110 0.673 1.00 41.59 85 VAL A CA 1
ATOM 669 C C . VAL A 1 85 ? -6.657 -17.635 1.319 1.00 41.59 85 VAL A C 1
ATOM 671 O O . VAL A 1 85 ? -5.631 -17.531 0.669 1.00 41.59 85 VAL A O 1
ATOM 674 N N . ILE A 1 86 ? -6.680 -17.079 2.530 1.00 40.94 86 ILE A N 1
ATOM 675 C CA . ILE A 1 86 ? -6.735 -17.848 3.782 1.00 40.94 86 ILE A CA 1
ATOM 676 C C . ILE A 1 86 ? -6.657 -19.363 3.548 1.00 40.94 86 ILE A C 1
ATOM 678 O O . ILE A 1 86 ? -7.668 -20.062 3.510 1.00 40.94 86 ILE A O 1
ATOM 682 N N . ASN A 1 87 ? -5.436 -19.851 3.354 1.00 33.38 87 ASN A N 1
ATOM 683 C CA . ASN A 1 87 ? -4.928 -21.040 4.035 1.00 33.38 87 ASN A CA 1
ATOM 684 C C . ASN A 1 87 ? -3.466 -20.786 4.387 1.00 33.38 87 ASN A C 1
ATOM 686 O O . ASN A 1 87 ? -2.688 -20.510 3.449 1.00 33.38 87 ASN A O 1
#

pLDDT: mean 70.15, std 15.51, range [33.38, 89.75]

Radius of gyration: 12.39 Å; chains: 1; bounding box: 34×32×26 Å

Secondary structure (DSSP, 8-state):
--TTSSSHHHHHHHHHHTT-HHHHHHHHHH-GGGGG-B-TTS-BHHHHHHHHT-HHHHHHHHHHHHH-TTS-SHHHHHHHSS-----

Foldseek 3Di:
DPPPPQPLLVVLLVCLLVLVQVVNVVSCVVPVCSQCRADPVRDGSLVSNVVSVNVVNNVVSVVSCVVDVVDPCVVVVVVVDDDPDDD

Sequence (87 aa):
IDTAMNISNLEVCCLAYDKQFDQLKAKIEADPQCVKAKDRDGRTVLHWACSSGAKDIVQYLLDVCRVRPDIPDEVSKISENHFYVIN